Protein AF-R5EVU3-F1 (afdb_monomer)

Solvent-accessible surface area (backbone atoms only — not comparable to full-atom values): 7935 Å² total; per-residue (Å²): 132,80,50,87,48,67,84,29,62,43,74,48,79,45,96,86,75,46,79,47,80,44,54,66,79,78,93,70,99,55,96,76,76,60,69,68,60,55,59,56,47,51,54,52,39,50,5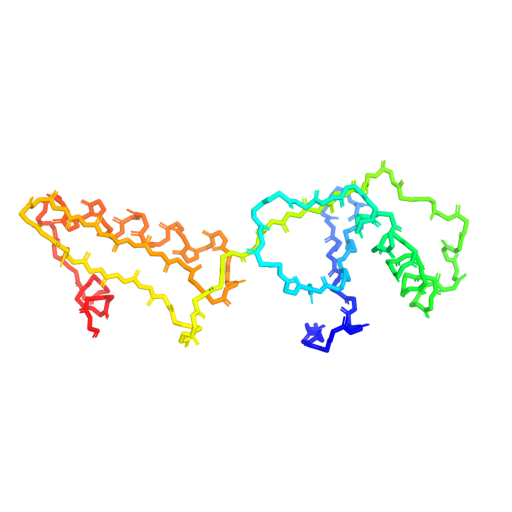2,54,47,36,74,74,37,67,93,47,66,88,61,77,79,93,75,87,85,85,83,88,72,58,68,39,96,81,50,46,67,46,49,46,77,80,50,93,94,35,74,49,67,46,54,14,55,64,70,52,68,64,53,43,50,53,44,52,53,45,51,51,36,52,76,72,69,53,85,50,73,66,50,56,59,57,62,109

Nearest PDB structures (foldseek):
  5me9-assembly3_C  TM=2.677E-01  e=6.539E+00  Saccharomyces cerevisiae
  5mea-assembly1_A  TM=2.513E-01  e=9.006E+00  Saccharomyces cerevisiae

pLDDT: mean 83.9, std 13.33, range [26.86, 95.19]

Radius of gyration: 19.11 Å; Cα contacts (8 Å, |Δi|>4): 118; chains: 1; bounding box: 50×31×47 Å

Mean predicted aligned error: 6.96 Å

Foldseek 3Di:
DQDPPQLDWDWDADPVRDIDIDHGDDDDPDQDDDVVVQVVVVVSRLVSVCVVCVVCNVPDDPDGDDDDQAADPVLDWDWEDPDDLRTDTDNRNSPPDPRVVVSVVLNVCVSVVHDDPVNVVNHD

Sequence (124 aa):
MCSAHHAGATLHYTTTKRLYVRTDITFATHINIAPERLYKSIYKLRRAFNNRFPQLLNVNFEYVYGGFIPLSRSTLPFFANVGKNVYSGAAGDGAGVTRASMCGTFLADWVYGRDSEELRYMQQ

Secondary structure (DSSP, 8-state):
----STTPPEEEE-TTS-EEEE------SSSS--HHHHHHHHHHHHHHHHHH-GGGTT---S--------B-TTSS-EEEEEETTEEEEE--BS-THHHHHHHHHHHHHHHTT---HHHHHHT-

Structure (mmCIF, N/CA/C/O backbone):
data_AF-R5EVU3-F1
#
_entry.id   AF-R5EVU3-F1
#
loop_
_atom_site.group_PDB
_atom_site.id
_atom_site.type_symbol
_atom_site.label_atom_id
_atom_site.label_alt_id
_atom_site.label_comp_id
_atom_site.label_asym_id
_atom_site.label_entity_id
_atom_site.label_seq_id
_atom_site.pdbx_PDB_ins_code
_atom_site.Cartn_x
_atom_site.Cartn_y
_atom_site.Cartn_z
_atom_site.occupancy
_atom_site.B_iso_or_equiv
_atom_site.auth_seq_id
_atom_site.auth_comp_id
_atom_site.auth_asym_id
_atom_site.auth_atom_id
_atom_site.pdbx_PDB_model_num
ATOM 1 N N . MET A 1 1 ? 16.839 1.456 2.855 1.00 29.03 1 MET A N 1
ATOM 2 C CA . MET A 1 1 ? 16.907 2.934 2.823 1.00 29.03 1 MET A CA 1
ATOM 3 C C . MET A 1 1 ? 15.764 3.430 1.938 1.00 29.03 1 MET A C 1
ATOM 5 O O . MET A 1 1 ? 15.863 3.347 0.720 1.00 29.03 1 MET A O 1
ATOM 9 N N . CYS A 1 2 ? 14.622 3.783 2.535 1.00 26.86 2 CYS A N 1
ATOM 10 C CA . CYS A 1 2 ? 13.443 4.250 1.802 1.00 26.86 2 CYS A CA 1
ATOM 11 C C . CYS A 1 2 ? 13.643 5.736 1.492 1.00 26.86 2 CYS A C 1
ATOM 13 O O . CYS A 1 2 ? 13.518 6.579 2.374 1.00 26.86 2 CYS A O 1
ATOM 15 N N . SER A 1 3 ? 14.051 6.064 0.269 1.00 31.33 3 SER A N 1
ATOM 16 C CA . SER A 1 3 ? 14.113 7.458 -0.159 1.00 31.33 3 SER A CA 1
ATOM 17 C C . SER A 1 3 ? 12.681 7.955 -0.361 1.00 31.33 3 SER A C 1
ATOM 19 O O . SER A 1 3 ? 12.072 7.645 -1.377 1.00 31.33 3 SER A O 1
ATOM 21 N N . ALA A 1 4 ? 12.158 8.738 0.586 1.00 39.06 4 ALA A N 1
ATOM 22 C CA . ALA A 1 4 ? 10.857 9.419 0.490 1.00 39.06 4 ALA A CA 1
ATOM 23 C C . ALA A 1 4 ? 10.829 10.553 -0.561 1.00 39.06 4 ALA A C 1
ATOM 25 O O . ALA A 1 4 ? 9.849 11.281 -0.690 1.00 39.06 4 ALA A O 1
ATOM 26 N N . HIS A 1 5 ? 11.915 10.728 -1.317 1.00 46.59 5 HIS A N 1
ATOM 27 C CA . HIS A 1 5 ? 11.974 11.654 -2.435 1.00 46.59 5 HIS A CA 1
ATOM 28 C C . HIS A 1 5 ? 11.071 11.144 -3.567 1.00 46.59 5 HIS A C 1
ATOM 30 O O . HIS A 1 5 ? 11.118 9.963 -3.897 1.00 46.59 5 HIS A O 1
ATOM 36 N N . HIS A 1 6 ? 10.309 12.020 -4.228 1.00 43.28 6 HIS A N 1
ATOM 37 C CA . HIS A 1 6 ? 9.435 11.641 -5.352 1.00 43.28 6 HIS A CA 1
ATOM 38 C C . HIS A 1 6 ? 10.188 10.949 -6.514 1.00 43.28 6 HIS A C 1
ATOM 40 O O . HIS A 1 6 ? 9.591 10.200 -7.283 1.00 43.28 6 HIS A O 1
ATOM 46 N N . ALA A 1 7 ? 11.511 11.147 -6.612 1.00 46.22 7 ALA A N 1
ATOM 47 C CA . ALA A 1 7 ? 12.400 10.447 -7.552 1.00 46.22 7 ALA A CA 1
ATOM 48 C C . ALA A 1 7 ? 13.180 9.257 -6.944 1.00 46.22 7 ALA A C 1
ATOM 50 O O . ALA A 1 7 ? 14.030 8.664 -7.607 1.00 46.22 7 ALA A O 1
ATOM 51 N N . GLY A 1 8 ? 12.941 8.925 -5.675 1.00 56.81 8 GLY A N 1
ATOM 52 C CA . GLY A 1 8 ? 13.522 7.774 -4.997 1.00 56.81 8 GLY A CA 1
ATOM 53 C C . GLY A 1 8 ? 12.830 6.486 -5.435 1.00 56.81 8 GLY A C 1
ATOM 54 O O . GLY A 1 8 ? 11.622 6.338 -5.280 1.00 56.81 8 GLY A O 1
ATOM 55 N N . ALA A 1 9 ? 13.592 5.543 -5.987 1.00 67.94 9 ALA A N 1
ATOM 56 C CA . ALA A 1 9 ? 13.090 4.202 -6.259 1.00 67.94 9 ALA A CA 1
ATOM 57 C C . ALA A 1 9 ? 13.148 3.361 -4.976 1.00 67.94 9 ALA A C 1
ATOM 59 O O . ALA A 1 9 ? 14.227 3.193 -4.400 1.00 67.94 9 ALA A O 1
ATOM 60 N N . THR A 1 10 ? 12.018 2.808 -4.533 1.00 81.62 10 THR A N 1
ATOM 61 C CA . THR A 1 10 ? 12.022 1.720 -3.549 1.00 81.62 10 THR A CA 1
ATOM 62 C C . THR A 1 10 ? 12.262 0.407 -4.279 1.00 81.62 10 THR A C 1
ATOM 64 O O . THR A 1 10 ? 11.642 0.131 -5.307 1.00 81.62 10 THR A O 1
ATOM 67 N N . LEU A 1 11 ? 13.165 -0.404 -3.738 1.00 87.12 11 LEU A N 1
ATOM 68 C CA . LEU A 1 11 ? 13.521 -1.706 -4.278 1.00 87.12 11 LEU A CA 1
ATOM 69 C C . LEU A 1 11 ? 13.254 -2.772 -3.229 1.00 87.12 11 LEU A C 1
ATOM 71 O O . LEU A 1 11 ? 13.615 -2.597 -2.065 1.00 87.12 11 LEU A O 1
ATOM 75 N N . HIS A 1 12 ? 12.662 -3.877 -3.658 1.00 89.75 12 HIS A N 1
ATOM 76 C CA . HIS A 1 12 ? 12.474 -5.048 -2.818 1.00 89.75 12 HIS A CA 1
ATOM 77 C C . HIS A 1 12 ? 12.900 -6.287 -3.598 1.00 89.75 12 HIS A C 1
ATOM 79 O O . HIS A 1 12 ? 12.366 -6.578 -4.666 1.00 89.75 12 HIS A O 1
ATOM 85 N N . TYR A 1 13 ? 13.890 -6.999 -3.069 1.00 91.75 13 TYR A N 1
ATOM 86 C CA . TYR A 1 13 ? 14.311 -8.289 -3.588 1.00 91.75 13 TYR A CA 1
ATOM 87 C C . TYR A 1 13 ? 13.665 -9.406 -2.775 1.00 91.75 13 TYR A C 1
ATOM 89 O O . TYR A 1 13 ? 13.694 -9.384 -1.548 1.00 91.75 13 TYR A O 1
ATOM 97 N N . THR A 1 14 ? 13.069 -10.365 -3.469 1.00 93.31 14 THR A N 1
ATOM 98 C CA . THR A 1 14 ? 12.309 -11.462 -2.859 1.00 93.31 14 THR A CA 1
ATOM 99 C C . THR A 1 14 ? 13.125 -12.744 -2.776 1.00 93.31 14 THR A C 1
ATOM 101 O O . THR A 1 14 ? 14.083 -12.945 -3.522 1.00 93.31 14 THR A O 1
ATOM 104 N N . THR A 1 15 ? 12.704 -13.663 -1.906 1.00 95.19 15 THR A N 1
ATOM 105 C CA . THR A 1 15 ? 13.306 -15.001 -1.769 1.00 95.19 15 THR A CA 1
ATOM 106 C C . THR A 1 15 ? 13.208 -15.824 -3.056 1.00 95.19 15 THR A C 1
ATOM 108 O O . THR A 1 15 ? 14.108 -16.602 -3.360 1.00 95.19 15 THR A O 1
ATOM 111 N N . THR A 1 16 ? 12.182 -15.583 -3.879 1.00 94.88 16 THR A N 1
ATOM 112 C CA . THR A 1 16 ? 12.017 -16.172 -5.220 1.00 94.88 16 THR A CA 1
ATOM 113 C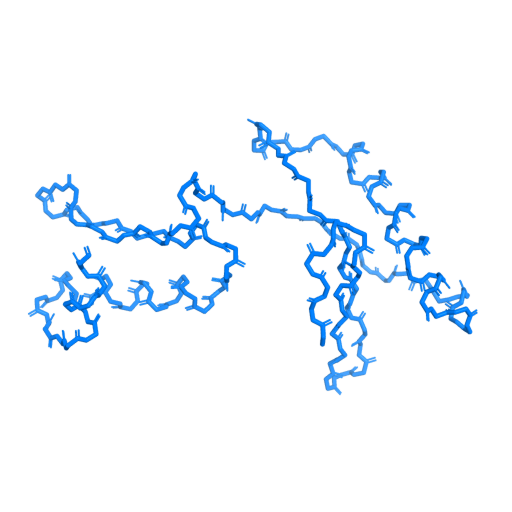 C . THR A 1 16 ? 12.903 -15.518 -6.286 1.00 94.88 16 THR A C 1
ATOM 115 O O . THR A 1 16 ? 12.648 -15.669 -7.477 1.00 94.88 16 THR A O 1
ATOM 118 N N . LYS A 1 17 ? 13.917 -14.747 -5.878 1.00 92.62 17 LYS A N 1
ATOM 119 C CA . LYS A 1 17 ? 14.883 -14.068 -6.751 1.00 92.62 17 LYS A CA 1
ATOM 120 C C . LYS A 1 17 ? 14.267 -13.066 -7.736 1.00 92.62 17 LYS A C 1
ATOM 122 O O . LYS A 1 17 ? 14.828 -12.810 -8.798 1.00 92.62 17 LYS A O 1
ATOM 127 N N . ARG A 1 18 ? 13.121 -12.471 -7.387 1.00 92.75 18 ARG A N 1
ATOM 128 C CA . ARG A 1 18 ? 12.483 -11.401 -8.173 1.00 92.75 18 ARG A CA 1
ATOM 129 C C . ARG A 1 18 ? 12.767 -10.041 -7.562 1.00 92.75 18 ARG A C 1
ATOM 131 O O . ARG A 1 18 ? 12.761 -9.899 -6.336 1.00 92.75 18 ARG A O 1
ATOM 138 N N . LEU A 1 19 ? 12.959 -9.048 -8.424 1.00 91.19 19 LEU A N 1
ATOM 139 C CA . LEU A 1 19 ? 13.158 -7.658 -8.042 1.00 91.19 19 LEU A CA 1
ATOM 140 C C . LEU A 1 19 ? 11.886 -6.850 -8.313 1.00 91.19 19 LEU A C 1
ATOM 142 O O . LEU A 1 19 ? 11.437 -6.756 -9.451 1.00 91.19 19 LEU A O 1
ATOM 146 N N . TYR A 1 20 ? 11.345 -6.233 -7.268 1.00 91.69 20 TYR A N 1
ATOM 147 C CA . TYR A 1 20 ? 10.275 -5.250 -7.368 1.00 91.69 20 TYR A CA 1
ATOM 148 C C . TYR A 1 20 ? 10.866 -3.853 -7.306 1.00 91.69 20 TYR A C 1
ATOM 150 O O . TYR A 1 20 ? 11.671 -3.537 -6.425 1.00 91.69 20 TYR A O 1
ATOM 158 N N . VAL A 1 21 ? 10.431 -3.014 -8.237 1.00 89.94 21 VAL A N 1
ATOM 159 C CA . VAL A 1 21 ? 10.867 -1.629 -8.357 1.00 89.94 21 VAL A CA 1
ATOM 160 C C . VAL A 1 21 ? 9.628 -0.757 -8.318 1.00 89.94 21 VAL A C 1
ATOM 162 O O . VAL A 1 21 ? 8.718 -0.924 -9.127 1.00 89.94 21 VAL A O 1
ATOM 165 N N . ARG A 1 22 ? 9.596 0.183 -7.379 1.00 88.00 22 ARG A N 1
ATOM 166 C CA . ARG A 1 22 ? 8.542 1.187 -7.282 1.00 88.00 22 ARG A CA 1
ATOM 167 C C . ARG A 1 22 ? 9.165 2.564 -7.361 1.00 88.00 22 ARG A C 1
ATOM 169 O O . ARG A 1 22 ? 10.083 2.876 -6.608 1.00 88.00 22 ARG A O 1
ATOM 176 N N . THR A 1 23 ? 8.625 3.398 -8.232 1.00 79.50 23 THR A N 1
ATOM 177 C CA . THR A 1 23 ? 9.045 4.788 -8.405 1.00 79.50 23 THR A CA 1
ATOM 178 C C . THR A 1 23 ? 7.821 5.649 -8.622 1.00 79.50 23 THR A C 1
ATOM 180 O O . THR A 1 23 ? 6.931 5.241 -9.367 1.00 79.50 23 THR A O 1
ATOM 183 N N . ASP A 1 24 ? 7.856 6.853 -8.061 1.00 76.69 24 ASP A N 1
ATOM 184 C CA . ASP A 1 24 ? 6.818 7.874 -8.188 1.00 76.69 24 ASP A CA 1
ATOM 185 C C . ASP A 1 24 ? 5.562 7.592 -7.338 1.00 76.69 24 ASP A C 1
ATOM 187 O O . ASP A 1 24 ? 5.077 6.468 -7.185 1.00 76.69 24 ASP A O 1
ATOM 191 N N . ILE A 1 25 ? 5.056 8.664 -6.741 1.00 79.50 25 ILE A N 1
ATOM 192 C CA . ILE A 1 25 ? 3.745 8.759 -6.111 1.00 79.50 25 ILE A CA 1
ATOM 193 C C . ILE A 1 25 ? 3.206 10.083 -6.615 1.00 79.50 25 ILE A C 1
ATOM 195 O O . ILE A 1 25 ? 3.803 11.129 -6.368 1.00 79.50 25 ILE A O 1
ATOM 199 N N . THR A 1 26 ? 2.092 10.047 -7.334 1.00 80.06 26 THR A N 1
ATOM 200 C CA . THR A 1 26 ? 1.463 11.267 -7.826 1.00 80.06 26 THR A CA 1
ATOM 201 C C . THR A 1 26 ? 0.070 11.394 -7.234 1.00 80.06 26 THR A C 1
ATOM 203 O O . THR A 1 26 ? -0.676 10.419 -7.164 1.00 80.06 26 THR A O 1
ATOM 206 N N . PHE A 1 27 ? -0.301 12.615 -6.858 1.00 82.44 27 PHE A N 1
ATOM 207 C CA . PHE A 1 27 ? -1.658 12.920 -6.433 1.00 82.44 27 PHE A CA 1
ATOM 208 C C . PHE A 1 27 ? -2.657 12.701 -7.584 1.00 82.44 27 PHE A C 1
ATOM 210 O O . PHE A 1 27 ? -2.375 12.989 -8.757 1.00 82.44 27 PHE A O 1
ATOM 217 N N . ALA A 1 28 ? -3.825 12.159 -7.258 1.00 80.38 28 ALA A N 1
ATOM 218 C CA . ALA A 1 28 ? -4.928 11.962 -8.186 1.00 80.38 28 ALA A CA 1
ATOM 219 C C . ALA A 1 28 ? -6.200 12.551 -7.572 1.00 80.38 28 ALA A C 1
ATOM 221 O O . ALA A 1 28 ? -6.540 12.237 -6.437 1.00 80.38 28 ALA A O 1
ATOM 222 N N . THR A 1 29 ? -6.894 13.401 -8.329 1.00 81.19 29 THR A N 1
ATOM 223 C CA . THR A 1 29 ? -8.169 14.023 -7.928 1.00 81.19 29 THR A CA 1
ATOM 224 C C . THR A 1 29 ? -9.377 13.130 -8.205 1.00 81.19 29 THR A C 1
ATOM 226 O O . THR A 1 29 ? -10.466 13.395 -7.706 1.00 81.19 29 THR A O 1
ATOM 229 N N . HIS A 1 30 ? -9.194 12.072 -8.999 1.00 81.19 30 HIS A N 1
ATOM 230 C CA . HIS A 1 30 ? -10.238 11.134 -9.394 1.00 81.19 30 HIS A CA 1
ATOM 231 C C . HIS A 1 30 ? -9.771 9.690 -9.189 1.00 81.19 30 HIS A C 1
ATOM 233 O O . HIS A 1 30 ? -8.592 9.378 -9.365 1.00 81.19 30 HIS A O 1
ATOM 239 N N . ILE A 1 31 ? -10.724 8.814 -8.858 1.00 78.31 31 ILE A N 1
ATOM 240 C CA . ILE A 1 31 ? -10.512 7.369 -8.658 1.00 78.31 31 ILE A CA 1
ATOM 241 C C . ILE A 1 31 ? -10.281 6.649 -9.998 1.00 78.31 31 ILE A C 1
ATOM 243 O O . ILE A 1 31 ? -9.714 5.566 -10.039 1.00 78.31 31 ILE A O 1
ATOM 247 N N . ASN A 1 32 ? -10.662 7.262 -11.119 1.00 81.38 32 ASN A N 1
ATOM 248 C CA . ASN A 1 32 ? -10.353 6.738 -12.443 1.00 81.38 32 ASN A CA 1
ATOM 249 C C . ASN A 1 32 ? -9.091 7.423 -12.965 1.00 81.38 32 ASN A C 1
ATOM 251 O O . ASN A 1 32 ? -9.093 8.618 -13.266 1.00 81.38 32 ASN A O 1
ATOM 255 N N . ILE A 1 33 ? -7.998 6.667 -13.050 1.00 78.88 33 ILE A N 1
ATOM 256 C CA . ILE A 1 33 ? -6.760 7.133 -13.672 1.00 78.88 33 ILE A CA 1
ATOM 257 C C . ILE A 1 33 ? -6.796 6.778 -15.156 1.00 78.88 33 ILE A C 1
ATOM 259 O O . ILE A 1 33 ? -6.947 5.615 -15.521 1.00 78.88 33 ILE A O 1
ATOM 263 N N . ALA A 1 34 ? -6.608 7.790 -15.999 1.00 83.44 34 ALA A N 1
ATOM 264 C CA . ALA A 1 34 ? -6.494 7.607 -17.436 1.00 83.44 34 ALA A CA 1
ATOM 265 C C . ALA A 1 34 ? -5.229 6.777 -17.783 1.00 83.44 34 ALA A C 1
ATOM 267 O O . ALA A 1 34 ? -4.168 7.032 -17.186 1.00 83.44 34 ALA A O 1
ATOM 268 N N . PRO A 1 35 ? -5.299 5.800 -18.711 1.00 82.69 35 PRO A N 1
ATOM 269 C CA . PRO A 1 35 ? -4.175 4.920 -19.062 1.00 82.69 35 PRO A CA 1
ATO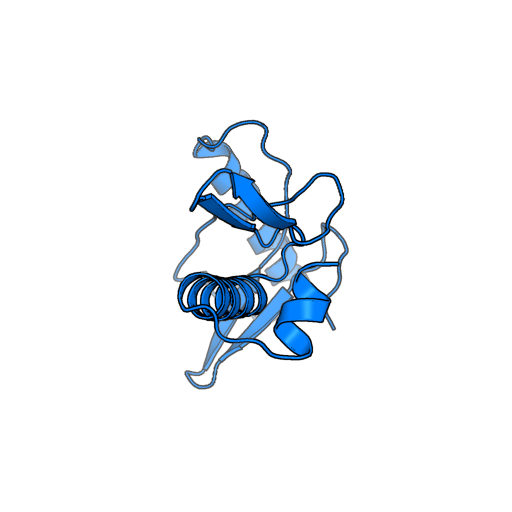M 270 C C . PRO A 1 35 ? -2.882 5.665 -19.434 1.00 82.69 35 PRO A C 1
ATOM 272 O O . PRO A 1 35 ? -1.775 5.203 -19.156 1.00 82.69 35 PRO A O 1
ATOM 275 N N . GLU A 1 36 ? -2.998 6.871 -19.983 1.00 85.44 36 GLU A N 1
ATOM 276 C CA . GLU A 1 36 ? -1.890 7.751 -20.364 1.00 85.44 36 GLU A CA 1
ATOM 277 C C . GLU A 1 36 ? -0.986 8.101 -19.178 1.00 85.44 36 GLU A C 1
ATOM 279 O O . GLU A 1 36 ? 0.229 8.263 -19.342 1.00 85.44 36 GLU A O 1
ATOM 284 N N . ARG A 1 37 ? -1.545 8.200 -17.963 1.00 83.19 37 ARG A N 1
ATOM 285 C CA . ARG A 1 37 ? -0.737 8.435 -16.756 1.00 83.19 37 ARG A CA 1
ATOM 286 C C . ARG A 1 37 ? 0.140 7.228 -16.438 1.00 83.19 37 ARG A C 1
ATOM 288 O O . ARG A 1 37 ? 1.293 7.426 -16.060 1.00 83.19 37 ARG A O 1
ATOM 295 N N . LEU A 1 38 ? -0.360 6.006 -16.637 1.00 83.44 38 LEU A N 1
ATOM 296 C CA . LEU A 1 38 ? 0.429 4.790 -16.438 1.00 83.44 38 LEU A CA 1
ATOM 297 C C . LEU A 1 38 ? 1.603 4.737 -17.425 1.00 83.44 38 LEU A C 1
ATOM 299 O O . LEU A 1 38 ? 2.740 4.534 -17.000 1.00 83.44 38 LEU A O 1
ATOM 303 N N . TYR A 1 39 ? 1.362 5.019 -18.710 1.00 86.12 39 TYR A N 1
ATOM 304 C CA . TYR A 1 39 ? 2.418 5.038 -19.732 1.00 86.12 39 TYR A CA 1
ATOM 305 C C . TYR A 1 39 ? 3.541 6.037 -19.414 1.00 86.12 39 TYR A C 1
ATOM 307 O O . TYR A 1 39 ? 4.724 5.707 -19.530 1.00 86.12 39 TYR A O 1
ATOM 315 N N . LYS A 1 40 ? 3.197 7.237 -18.927 1.00 87.12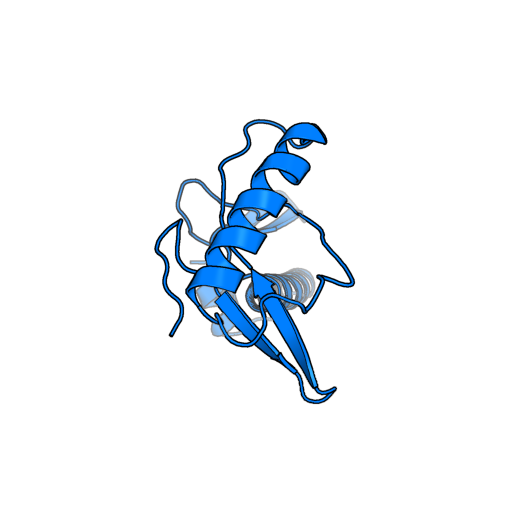 40 LYS A N 1
ATOM 316 C CA . LYS A 1 40 ? 4.196 8.228 -18.485 1.00 87.12 40 LYS A CA 1
ATOM 317 C C . LYS A 1 40 ? 5.007 7.737 -17.280 1.00 87.12 40 LYS A C 1
ATOM 319 O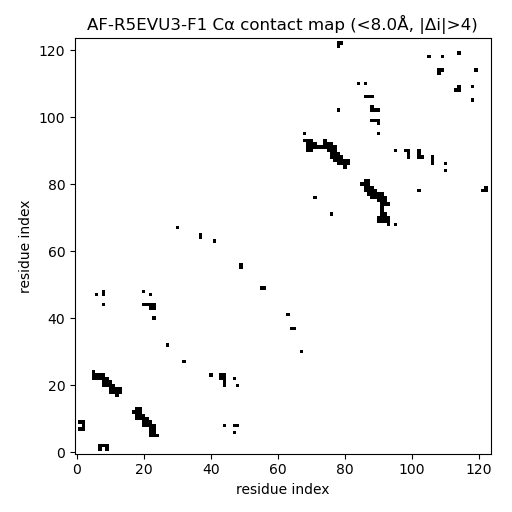 O . LYS A 1 40 ? 6.217 7.966 -17.223 1.00 87.12 40 LYS A O 1
ATOM 324 N N . SER A 1 41 ? 4.370 7.050 -16.333 1.00 86.75 41 SER A N 1
ATOM 325 C CA . SER A 1 41 ? 5.050 6.488 -15.160 1.00 86.75 41 SER A CA 1
ATOM 326 C C . SER A 1 41 ? 6.006 5.348 -15.519 1.00 86.75 41 SER A C 1
ATOM 328 O O . SER A 1 41 ? 7.079 5.263 -14.926 1.00 86.75 41 SER A O 1
ATOM 330 N N . ILE A 1 42 ? 5.689 4.529 -16.531 1.00 89.44 42 ILE A N 1
ATOM 331 C CA . ILE A 1 42 ? 6.581 3.461 -17.022 1.00 89.44 42 ILE A CA 1
ATOM 332 C C . ILE A 1 42 ? 7.923 4.035 -17.493 1.00 89.44 42 ILE A C 1
ATOM 334 O O . ILE A 1 42 ? 8.978 3.499 -17.152 1.00 89.44 42 ILE A O 1
ATOM 338 N N . TYR A 1 43 ? 7.903 5.150 -18.230 1.00 89.56 43 TYR A N 1
ATOM 339 C CA . TYR A 1 43 ? 9.132 5.807 -18.684 1.00 89.56 43 TYR A CA 1
ATOM 340 C C . TYR A 1 43 ? 10.003 6.272 -17.506 1.00 89.56 43 TYR A C 1
ATOM 342 O O . TYR A 1 43 ? 11.213 6.030 -17.480 1.00 89.56 43 TYR A O 1
ATOM 350 N N . LYS A 1 44 ? 9.386 6.892 -16.492 1.00 88.50 44 LYS A N 1
ATOM 351 C CA . LYS A 1 44 ? 10.086 7.323 -15.272 1.00 88.50 44 LYS A CA 1
ATOM 352 C C . LYS A 1 44 ? 10.671 6.137 -14.501 1.00 88.50 44 LYS A C 1
ATOM 354 O O . LYS A 1 44 ? 11.832 6.198 -14.100 1.00 88.50 44 LYS A O 1
ATOM 359 N N . LEU A 1 45 ? 9.897 5.059 -14.355 1.00 90.00 45 LEU A N 1
ATOM 360 C CA . LEU A 1 45 ? 10.325 3.810 -13.724 1.00 90.00 45 LEU A CA 1
ATOM 361 C C . LEU A 1 45 ? 11.539 3.215 -14.439 1.00 90.00 45 LEU A C 1
ATOM 363 O O . LEU A 1 45 ? 12.540 2.902 -13.795 1.00 90.00 45 LEU A O 1
ATOM 367 N N . ARG A 1 46 ? 11.493 3.132 -15.775 1.00 90.62 46 ARG A N 1
ATOM 368 C CA . ARG A 1 46 ? 12.608 2.633 -16.588 1.00 90.62 46 ARG A CA 1
ATOM 369 C C . ARG A 1 46 ? 13.858 3.493 -16.424 1.00 90.62 46 ARG A C 1
ATOM 371 O O . ARG A 1 46 ? 14.935 2.952 -16.191 1.00 90.62 46 ARG A O 1
ATOM 378 N N . ARG A 1 47 ? 13.727 4.820 -16.495 1.00 89.94 47 ARG A N 1
ATOM 379 C CA . ARG A 1 47 ? 14.858 5.745 -16.320 1.00 89.94 47 ARG A CA 1
ATOM 380 C C . ARG A 1 47 ? 15.495 5.604 -14.936 1.00 89.94 47 ARG A C 1
ATOM 382 O O . ARG A 1 47 ? 16.713 5.506 -14.834 1.00 89.94 47 ARG A O 1
ATOM 389 N N . ALA A 1 48 ? 14.687 5.567 -13.879 1.00 88.25 48 ALA A N 1
ATOM 390 C CA . ALA A 1 48 ? 15.180 5.410 -12.513 1.00 88.25 48 ALA A CA 1
ATOM 391 C C . ALA A 1 48 ? 15.861 4.049 -12.291 1.00 88.25 48 ALA A C 1
ATOM 393 O O . ALA A 1 48 ? 16.906 3.990 -11.642 1.00 88.25 48 ALA A O 1
ATOM 394 N N . PHE A 1 49 ? 15.309 2.975 -12.864 1.00 90.25 49 PHE A N 1
ATOM 395 C CA . PHE A 1 49 ? 15.912 1.645 -12.820 1.00 90.25 49 PHE A CA 1
ATOM 396 C C . PHE A 1 49 ? 17.269 1.611 -13.525 1.00 90.25 49 PHE A C 1
ATOM 398 O O . PHE A 1 49 ? 18.255 1.195 -12.924 1.00 90.25 49 PHE A O 1
ATOM 405 N N . ASN A 1 50 ? 17.339 2.130 -14.750 1.00 91.38 50 ASN A N 1
ATOM 406 C CA . ASN A 1 50 ? 18.561 2.174 -15.552 1.00 91.38 50 ASN A CA 1
ATOM 407 C C . ASN A 1 50 ? 19.661 3.014 -14.886 1.00 91.38 50 ASN A C 1
ATOM 409 O O . ASN A 1 50 ? 20.817 2.604 -14.856 1.00 91.38 50 ASN A O 1
ATOM 413 N N . ASN A 1 51 ? 19.297 4.157 -14.295 1.00 89.44 51 ASN A N 1
ATOM 414 C CA . ASN A 1 51 ? 20.235 4.992 -13.543 1.00 89.44 51 ASN A CA 1
ATOM 415 C C . ASN A 1 51 ? 20.796 4.271 -12.309 1.00 89.44 51 ASN A C 1
ATOM 417 O O . ASN A 1 51 ? 21.932 4.521 -11.914 1.00 89.44 51 ASN A O 1
ATOM 421 N N . ARG A 1 52 ? 19.994 3.409 -11.668 1.00 88.81 52 ARG A N 1
ATOM 422 C CA . ARG A 1 52 ? 20.405 2.668 -10.471 1.00 88.81 52 ARG A CA 1
ATOM 423 C C . ARG A 1 52 ? 21.195 1.403 -10.804 1.00 88.81 52 ARG A C 1
ATOM 425 O O . ARG A 1 52 ? 22.110 1.067 -10.058 1.00 88.81 52 ARG A O 1
ATOM 432 N N . PHE A 1 53 ? 20.838 0.717 -11.889 1.00 90.75 53 PHE A N 1
ATOM 433 C CA . PHE A 1 53 ? 21.445 -0.540 -12.324 1.00 90.75 53 PHE A CA 1
ATOM 434 C C . PHE A 1 53 ? 21.861 -0.488 -13.802 1.00 90.75 53 PHE A C 1
ATOM 436 O O . PHE A 1 53 ? 21.243 -1.155 -14.637 1.00 90.75 53 PHE A O 1
ATOM 443 N N . PRO A 1 54 ? 22.924 0.261 -14.149 1.00 93.06 54 PRO A N 1
ATOM 444 C CA . PRO A 1 54 ? 23.421 0.334 -15.525 1.00 93.06 54 PRO A CA 1
ATOM 445 C C . PRO A 1 54 ? 23.811 -1.033 -16.110 1.00 93.06 54 PRO A C 1
ATOM 447 O O . PRO A 1 54 ? 23.745 -1.245 -17.314 1.00 93.06 54 PRO A O 1
ATOM 450 N N . GLN A 1 55 ? 24.176 -1.997 -15.265 1.00 95.00 55 GLN A N 1
ATOM 451 C CA . GLN A 1 55 ? 24.494 -3.361 -15.686 1.00 95.00 55 GLN A CA 1
ATOM 452 C C . GLN A 1 55 ? 23.260 -4.195 -16.080 1.00 95.00 55 GLN A C 1
ATOM 454 O O . GLN A 1 55 ? 23.410 -5.266 -16.658 1.00 95.00 55 GLN A O 1
ATOM 459 N N . LEU A 1 56 ? 22.041 -3.726 -15.780 1.00 92.75 56 LEU A N 1
ATOM 460 C CA . LEU A 1 56 ? 20.779 -4.428 -16.053 1.00 92.75 56 LEU A CA 1
ATOM 461 C C . LEU A 1 56 ? 19.929 -3.743 -17.138 1.00 92.75 56 LEU A C 1
ATOM 463 O O . LEU A 1 56 ? 18.728 -3.988 -17.215 1.00 92.75 56 LEU A O 1
ATOM 467 N N . LEU A 1 57 ? 20.524 -2.904 -17.994 1.00 93.06 57 LEU A N 1
ATOM 468 C CA . LEU A 1 57 ? 19.800 -2.171 -19.049 1.00 93.06 57 LEU A CA 1
ATOM 469 C C . LEU A 1 57 ? 18.977 -3.076 -19.978 1.00 93.06 57 LEU A C 1
ATOM 471 O O . LEU A 1 57 ? 17.890 -2.692 -20.403 1.00 93.06 57 LEU A O 1
ATOM 475 N N . ASN A 1 58 ? 19.476 -4.283 -20.250 1.00 93.56 58 ASN A N 1
ATOM 476 C CA . ASN A 1 58 ? 18.837 -5.252 -21.143 1.00 93.56 58 ASN A CA 1
ATOM 477 C C . ASN A 1 58 ? 17.717 -6.063 -20.463 1.00 93.56 58 ASN A C 1
ATOM 479 O O . ASN A 1 58 ? 17.077 -6.892 -21.106 1.00 93.56 58 ASN A O 1
ATOM 483 N N . VAL A 1 59 ? 17.481 -5.858 -19.162 1.00 92.94 59 VAL A N 1
ATOM 484 C CA . VAL A 1 59 ? 16.456 -6.583 -18.404 1.00 92.94 59 VAL A CA 1
ATOM 485 C C . VAL A 1 59 ? 15.124 -5.844 -18.495 1.00 92.94 59 VAL A C 1
ATOM 487 O O . VAL A 1 59 ? 14.952 -4.733 -17.984 1.00 92.94 59 VAL A O 1
ATOM 490 N N . ASN A 1 60 ? 14.144 -6.483 -19.130 1.00 91.69 60 ASN A N 1
ATOM 491 C CA . ASN A 1 60 ? 12.788 -5.952 -19.243 1.00 91.69 60 ASN A CA 1
ATOM 492 C C . ASN A 1 60 ? 11.987 -6.123 -17.943 1.00 91.69 60 ASN A C 1
ATOM 494 O O . ASN A 1 60 ? 12.308 -6.950 -17.094 1.00 91.69 60 ASN A O 1
ATOM 498 N N . PHE A 1 61 ? 10.933 -5.315 -17.784 1.00 92.19 61 PHE A N 1
ATOM 499 C CA . PHE A 1 61 ? 9.967 -5.517 -16.703 1.00 92.19 61 PHE A CA 1
ATOM 500 C C . PHE A 1 61 ? 8.953 -6.554 -17.174 1.00 92.19 61 PHE A C 1
ATOM 502 O O . PHE A 1 61 ? 8.306 -6.339 -18.194 1.00 92.19 61 PHE A O 1
ATOM 509 N N . GLU A 1 62 ? 8.827 -7.657 -16.441 1.00 94.12 62 GLU A N 1
ATOM 510 C CA . GLU A 1 62 ? 7.856 -8.715 -16.750 1.00 94.12 62 GLU A CA 1
ATOM 511 C C . GLU A 1 62 ? 6.417 -8.240 -16.501 1.00 94.12 62 GLU A C 1
ATOM 513 O O . GLU A 1 62 ? 5.519 -8.519 -17.288 1.00 94.12 62 GLU A O 1
ATOM 518 N N . TYR A 1 63 ? 6.216 -7.446 -15.444 1.00 92.00 63 TYR A N 1
ATOM 519 C CA . TYR A 1 63 ? 4.925 -6.867 -15.085 1.00 92.00 63 TYR A CA 1
ATOM 520 C C . TYR A 1 63 ? 5.083 -5.398 -14.714 1.00 92.00 63 TYR A C 1
ATOM 522 O O . TYR A 1 63 ? 6.050 -5.014 -14.050 1.00 92.00 63 TYR A O 1
ATOM 530 N N . VAL A 1 64 ? 4.098 -4.584 -15.093 1.00 89.69 64 VAL A N 1
ATOM 531 C CA . VAL A 1 64 ? 3.980 -3.202 -14.626 1.00 89.69 64 VAL A CA 1
ATOM 532 C C . VAL A 1 64 ? 2.531 -2.903 -14.282 1.00 89.69 64 VAL A C 1
ATOM 534 O O . VAL A 1 64 ? 1.631 -3.153 -15.078 1.00 89.69 64 VAL A O 1
ATOM 537 N N . TYR A 1 65 ? 2.315 -2.355 -13.093 1.00 88.06 65 TYR A N 1
ATOM 538 C CA . TYR A 1 65 ? 0.998 -1.985 -12.602 1.00 88.06 65 TYR A CA 1
ATOM 539 C C . TYR A 1 65 ? 1.080 -0.721 -11.747 1.00 88.06 65 TYR A C 1
ATOM 541 O O . TYR A 1 65 ? 2.134 -0.363 -11.217 1.00 88.06 65 TYR A O 1
ATOM 549 N N . GLY A 1 66 ? -0.054 -0.040 -11.635 1.00 85.38 66 GLY A N 1
ATOM 550 C CA . GLY A 1 66 ? -0.261 1.080 -10.728 1.00 85.38 66 GLY A CA 1
ATOM 551 C C . GLY A 1 66 ? -1.403 0.779 -9.766 1.00 85.38 66 GLY A C 1
ATOM 552 O O . GLY A 1 66 ? -2.108 -0.218 -9.911 1.00 85.38 66 GLY A O 1
ATOM 553 N N . GLY A 1 67 ? -1.592 1.652 -8.785 1.00 84.00 67 GLY A N 1
ATOM 554 C CA . GLY A 1 67 ? -2.681 1.526 -7.830 1.00 84.00 67 GLY A CA 1
ATOM 555 C C . GLY A 1 67 ? -2.875 2.798 -7.023 1.00 84.00 67 GLY A C 1
ATOM 556 O O . GLY A 1 67 ? -2.096 3.749 -7.132 1.00 84.00 67 GLY A O 1
ATOM 557 N N . PHE A 1 68 ? -3.923 2.792 -6.209 1.00 85.19 68 PHE A N 1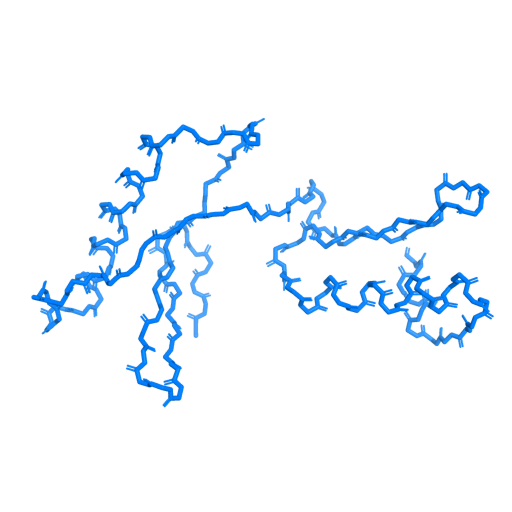
ATOM 558 C CA . PHE A 1 68 ? -4.239 3.889 -5.308 1.00 85.19 68 PHE A CA 1
ATOM 559 C C . PHE A 1 68 ? -3.650 3.645 -3.933 1.00 85.19 68 PHE A C 1
ATOM 561 O O . PHE A 1 68 ? -3.597 2.518 -3.443 1.00 85.19 68 PHE A O 1
ATOM 568 N N . ILE A 1 69 ? -3.236 4.738 -3.306 1.00 83.31 69 ILE A N 1
ATOM 569 C CA . ILE A 1 69 ? -2.836 4.750 -1.909 1.00 83.31 69 ILE A CA 1
ATOM 570 C C . ILE A 1 69 ? -3.802 5.697 -1.213 1.00 83.31 69 ILE A C 1
ATOM 572 O O . ILE A 1 69 ? -3.828 6.878 -1.573 1.00 83.31 69 ILE A O 1
ATOM 576 N N . PRO A 1 70 ? -4.620 5.203 -0.271 1.00 79.62 70 PRO A N 1
ATOM 577 C CA . PRO A 1 70 ? -5.470 6.077 0.511 1.00 79.62 70 PRO A CA 1
ATOM 578 C C . PRO A 1 70 ? -4.576 7.000 1.340 1.00 79.62 70 PRO A C 1
ATOM 580 O O . PRO A 1 70 ? -3.719 6.547 2.099 1.00 79.62 70 PRO A O 1
ATOM 583 N N . LEU A 1 71 ? -4.767 8.303 1.155 1.00 81.31 71 LEU A N 1
ATOM 584 C CA . LEU A 1 71 ? -4.087 9.340 1.915 1.00 81.31 71 LEU A CA 1
ATOM 585 C C . LEU A 1 71 ? -5.137 10.253 2.541 1.00 81.31 71 LEU A C 1
ATOM 587 O O . LEU A 1 71 ? -5.991 10.801 1.842 1.00 81.31 71 LEU A O 1
ATOM 591 N N . SER A 1 72 ? -5.083 10.397 3.861 1.00 80.00 72 SER A N 1
ATOM 592 C CA . SER A 1 72 ? -5.887 11.357 4.606 1.00 80.00 72 SER A CA 1
ATOM 593 C C . SER A 1 72 ? -5.184 12.713 4.614 1.00 80.00 72 SER A C 1
ATOM 595 O O . SER A 1 72 ? -3.957 12.804 4.560 1.00 80.00 72 SER A O 1
ATOM 597 N N . ARG A 1 73 ? -5.959 13.798 4.711 1.00 79.00 73 ARG A N 1
ATOM 598 C CA . ARG A 1 73 ? -5.407 15.162 4.771 1.00 79.00 73 ARG A CA 1
ATOM 599 C C . ARG A 1 73 ? -4.498 15.377 5.986 1.00 79.00 73 ARG A C 1
ATOM 601 O O . ARG A 1 73 ? -3.548 16.142 5.899 1.00 79.00 73 ARG A O 1
ATOM 608 N N . SER A 1 74 ? -4.801 14.720 7.104 1.00 78.00 74 SER A N 1
ATOM 609 C CA . SER A 1 74 ? -3.997 14.764 8.328 1.00 78.00 74 SER A CA 1
ATOM 610 C C . SER A 1 74 ? -2.809 13.804 8.299 1.00 78.00 74 SER A C 1
ATOM 612 O O . SER A 1 74 ? -1.986 13.859 9.205 1.00 78.00 74 SER A O 1
ATOM 614 N N . THR A 1 75 ? -2.710 12.915 7.302 1.00 73.75 75 THR A N 1
ATOM 615 C CA . THR A 1 75 ? -1.743 11.800 7.254 1.00 73.75 75 THR A CA 1
ATOM 616 C C . THR A 1 75 ? -1.768 10.908 8.499 1.00 73.75 75 THR A C 1
ATOM 618 O O . THR A 1 75 ? -0.797 10.223 8.800 1.00 73.75 75 THR A O 1
ATOM 621 N N . LEU A 1 76 ? -2.886 10.919 9.228 1.00 77.81 76 LEU A N 1
ATOM 622 C CA . LEU A 1 76 ? -3.122 10.085 10.398 1.00 77.81 76 LEU A CA 1
ATOM 623 C C . LEU A 1 76 ? -4.147 8.997 10.066 1.00 77.81 76 LEU A C 1
ATOM 625 O O . LEU A 1 76 ? -5.020 9.217 9.209 1.00 77.81 76 LEU A O 1
ATOM 629 N N . PRO A 1 77 ? -4.052 7.829 10.726 1.00 75.12 77 PRO A N 1
ATOM 630 C CA . PRO A 1 77 ? -5.125 6.854 10.701 1.00 75.12 77 PRO A CA 1
ATOM 631 C C . PRO A 1 77 ? -6.392 7.461 11.316 1.00 75.12 77 PRO A C 1
ATOM 633 O O . PRO A 1 77 ? -6.332 8.303 12.208 1.00 75.12 77 PRO A O 1
ATOM 636 N N . PHE A 1 78 ? -7.542 7.041 10.806 1.00 85.50 78 PHE A N 1
ATOM 637 C CA . PHE A 1 78 ? -8.846 7.370 11.368 1.00 85.50 78 PHE A CA 1
ATOM 638 C C . PHE A 1 78 ? -9.405 6.114 12.022 1.00 85.50 78 PHE A C 1
ATOM 640 O O . PHE A 1 78 ? -9.403 5.061 11.386 1.00 85.50 78 PHE A O 1
ATOM 647 N N . PHE A 1 79 ? -9.868 6.212 13.262 1.00 90.25 79 PHE A N 1
ATOM 648 C CA . PHE A 1 79 ? -10.460 5.096 13.989 1.00 90.25 79 PHE A CA 1
ATOM 649 C C . PHE A 1 79 ? -11.506 5.647 14.957 1.00 90.25 79 PHE A C 1
ATOM 651 O O . PHE A 1 79 ? -11.169 6.353 15.900 1.00 90.25 79 PHE A O 1
ATOM 658 N N . ALA A 1 80 ? -12.787 5.409 14.681 1.00 90.56 80 ALA A N 1
ATOM 659 C CA . ALA A 1 80 ? -13.864 6.028 15.445 1.00 90.56 80 ALA A CA 1
ATOM 660 C C . ALA A 1 80 ? -15.176 5.247 15.366 1.00 90.56 80 ALA A C 1
ATOM 662 O O . ALA A 1 80 ? -15.486 4.590 14.369 1.00 90.56 80 ALA A O 1
ATOM 663 N N . ASN A 1 81 ? -15.997 5.418 16.398 1.00 91.38 81 ASN A N 1
ATOM 664 C CA . ASN A 1 81 ? -17.422 5.137 16.333 1.00 91.38 81 ASN A CA 1
ATOM 665 C C . ASN A 1 81 ? -18.131 6.379 15.769 1.00 91.38 81 ASN A C 1
ATOM 667 O O . ASN A 1 81 ? -18.052 7.461 16.347 1.00 91.38 81 ASN A O 1
ATOM 671 N N . VAL A 1 82 ? -18.788 6.228 14.620 1.00 93.19 82 VAL A N 1
ATOM 672 C CA . VAL A 1 82 ? -19.409 7.337 13.877 1.00 93.19 82 VAL A CA 1
ATOM 673 C C . VAL A 1 82 ? -20.937 7.348 13.991 1.00 93.19 82 VAL A C 1
ATOM 675 O O . VAL A 1 82 ? -21.590 8.215 13.416 1.00 93.19 82 VAL A O 1
ATOM 678 N N . GLY A 1 83 ? -21.527 6.400 14.722 1.00 92.06 83 GLY A N 1
ATOM 679 C CA . GLY A 1 83 ? -22.972 6.308 14.911 1.00 92.06 83 GLY A CA 1
ATOM 680 C C . GLY A 1 83 ? -23.394 5.034 15.639 1.00 92.06 83 GLY A C 1
ATOM 681 O O . GLY A 1 83 ? -22.590 4.151 15.919 1.00 92.06 83 GLY A O 1
ATOM 682 N N . LYS A 1 84 ? -24.689 4.893 15.940 1.00 91.62 84 LYS A N 1
ATOM 683 C CA . LYS A 1 84 ? -25.200 3.701 16.637 1.00 91.62 84 LYS A CA 1
ATOM 684 C C . LYS A 1 84 ? -24.853 2.427 15.852 1.00 91.62 84 LYS A C 1
ATOM 686 O O . LYS A 1 84 ? -25.411 2.201 14.784 1.00 91.62 84 LYS A O 1
ATOM 691 N N . ASN A 1 85 ? -23.972 1.597 16.414 1.00 89.38 85 ASN A N 1
ATOM 692 C CA . ASN A 1 85 ? -23.435 0.379 15.796 1.00 89.38 85 ASN A CA 1
ATOM 693 C C . ASN A 1 85 ? -22.717 0.614 14.449 1.00 89.38 85 ASN A C 1
ATOM 695 O O . ASN A 1 85 ? -22.690 -0.280 13.606 1.00 89.38 85 ASN A O 1
ATOM 699 N N . VAL A 1 86 ? -22.139 1.802 14.235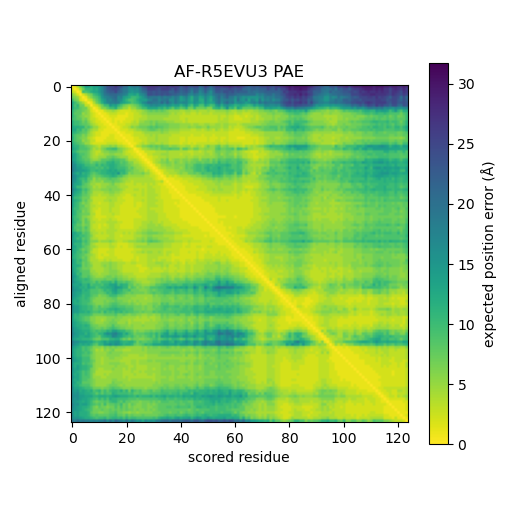 1.00 93.31 86 VAL A N 1
ATOM 700 C CA . VAL A 1 86 ? -21.357 2.125 13.033 1.00 93.31 86 VAL A CA 1
ATOM 701 C C . VAL A 1 86 ? -19.938 2.503 13.440 1.00 93.31 86 VAL A C 1
ATOM 703 O O . VAL A 1 86 ? -19.705 3.548 14.045 1.00 93.31 86 VAL A O 1
ATOM 706 N N . TYR A 1 87 ? -18.981 1.662 13.062 1.00 91.50 87 TYR A N 1
ATOM 707 C CA . TYR A 1 87 ? -17.565 1.834 13.368 1.00 91.50 87 TYR A CA 1
ATOM 708 C C . TYR A 1 87 ? -16.785 2.035 12.074 1.00 91.50 87 TYR A C 1
ATOM 710 O O . TYR A 1 87 ? -17.094 1.425 11.050 1.00 91.50 87 TYR A O 1
ATOM 718 N N . SER A 1 88 ? -15.781 2.902 12.112 1.00 90.81 88 SER A N 1
ATOM 719 C CA . SER A 1 88 ? -14.986 3.264 10.947 1.00 90.81 88 SER A CA 1
ATOM 720 C C . SER A 1 88 ? -13.504 3.240 11.285 1.00 90.81 88 SER A C 1
ATOM 722 O O . SER A 1 88 ? -13.082 3.742 12.325 1.00 90.81 88 SER A O 1
ATOM 724 N N . GLY A 1 89 ? -12.718 2.656 10.383 1.00 89.50 89 GLY A N 1
ATOM 725 C CA . GLY A 1 89 ? -11.268 2.594 10.467 1.00 89.50 89 GLY A CA 1
ATOM 726 C C . GLY A 1 89 ? -10.651 2.799 9.089 1.00 89.50 89 GLY A C 1
ATOM 727 O O . GLY A 1 89 ? -11.047 2.140 8.129 1.00 89.50 89 GLY A O 1
ATOM 728 N N . ALA A 1 90 ? -9.678 3.700 8.975 1.00 85.50 90 ALA A N 1
ATOM 729 C CA . ALA A 1 90 ? -8.960 3.967 7.735 1.00 85.50 90 ALA A CA 1
ATOM 730 C C . ALA A 1 90 ? -7.467 4.202 7.990 1.00 85.50 90 ALA A C 1
ATOM 732 O O . ALA A 1 90 ? -7.081 4.979 8.860 1.00 85.50 90 ALA A O 1
ATOM 733 N N . ALA A 1 91 ? -6.618 3.570 7.180 1.00 81.88 91 ALA A N 1
ATOM 734 C CA . ALA A 1 91 ? -5.174 3.794 7.174 1.00 81.88 91 ALA A CA 1
ATOM 735 C C . ALA A 1 91 ? -4.823 4.848 6.108 1.00 81.88 91 ALA A C 1
ATOM 737 O O . ALA A 1 91 ? -4.625 4.519 4.940 1.00 81.88 91 ALA A O 1
ATOM 738 N N . GLY A 1 92 ? -4.823 6.126 6.500 1.00 71.00 92 GLY A N 1
ATOM 739 C CA . GLY A 1 92 ? -4.638 7.278 5.604 1.00 71.00 92 GLY A CA 1
ATOM 740 C C . GLY A 1 92 ? -3.204 7.807 5.495 1.00 71.00 92 GLY A C 1
ATOM 741 O O . GLY A 1 92 ? -2.987 8.904 4.997 1.00 71.00 92 GLY A O 1
ATOM 742 N N . ASP A 1 93 ? -2.218 7.072 5.984 1.00 72.56 93 ASP A N 1
ATOM 743 C CA . ASP A 1 93 ? -0.818 7.502 6.091 1.00 72.56 93 ASP A CA 1
ATOM 744 C C . ASP A 1 93 ? 0.109 6.798 5.089 1.00 72.56 93 ASP A C 1
ATOM 746 O O . ASP A 1 93 ? 1.333 6.919 5.150 1.00 72.56 93 ASP A O 1
ATOM 750 N N . GLY A 1 94 ? -0.462 6.016 4.170 1.00 71.25 94 GLY A N 1
ATOM 751 C CA . GLY A 1 94 ? 0.308 5.224 3.218 1.00 71.25 94 GLY A CA 1
ATOM 752 C C . GLY A 1 94 ? 1.104 4.078 3.854 1.00 71.25 94 GLY A C 1
ATOM 753 O O . GLY A 1 94 ? 1.933 3.472 3.174 1.00 71.25 94 GLY A O 1
ATOM 754 N N . ALA A 1 95 ? 0.847 3.731 5.119 1.00 70.19 95 ALA A N 1
ATOM 755 C CA . ALA A 1 95 ? 1.524 2.627 5.795 1.00 70.19 95 ALA A CA 1
ATOM 756 C C . ALA A 1 95 ? 1.070 1.234 5.348 1.00 70.19 95 ALA A C 1
ATOM 758 O O . ALA A 1 95 ? 1.643 0.224 5.756 1.00 70.19 95 ALA A O 1
ATOM 759 N N . GLY A 1 96 ? 0.054 1.182 4.490 1.00 74.75 96 GLY A N 1
ATOM 760 C CA . GLY A 1 96 ? -0.320 -0.014 3.758 1.00 74.75 96 GLY A CA 1
ATOM 761 C C . GLY A 1 96 ? -1.018 -1.071 4.609 1.00 74.75 96 GLY A C 1
ATOM 762 O O . GLY A 1 96 ? -1.787 -0.774 5.524 1.00 74.75 96 GLY A O 1
ATOM 763 N N . VAL A 1 97 ? -0.770 -2.329 4.241 1.00 83.69 97 VAL A N 1
ATOM 764 C CA . VAL A 1 97 ? -1.552 -3.502 4.660 1.00 83.69 97 VAL A CA 1
ATOM 765 C C . VAL A 1 97 ? -1.480 -3.755 6.164 1.00 83.69 97 VAL A C 1
ATOM 767 O O . VAL A 1 97 ? -2.478 -4.157 6.756 1.00 83.69 97 VAL A O 1
ATOM 770 N N . THR A 1 98 ? -0.341 -3.485 6.805 1.00 85.44 98 THR A N 1
ATOM 771 C CA . THR A 1 98 ? -0.155 -3.761 8.236 1.00 85.44 98 THR A CA 1
ATOM 772 C C . THR A 1 98 ? -1.120 -2.951 9.098 1.00 85.44 98 THR A C 1
ATOM 774 O O . THR A 1 98 ? -1.859 -3.531 9.890 1.00 85.44 98 THR A O 1
ATOM 777 N N . ARG A 1 99 ? -1.181 -1.624 8.905 1.00 83.88 99 ARG A N 1
ATOM 778 C CA . ARG A 1 99 ? -2.098 -0.767 9.674 1.00 83.88 99 ARG A CA 1
ATOM 779 C C . ARG A 1 99 ? -3.556 -1.062 9.357 1.00 83.88 99 ARG A C 1
ATOM 781 O O . ARG A 1 99 ? -4.357 -1.146 10.277 1.00 83.88 99 ARG A O 1
ATOM 788 N N . ALA A 1 100 ? -3.889 -1.298 8.089 1.00 87.00 100 ALA A N 1
ATOM 789 C CA . ALA A 1 100 ? -5.240 -1.711 7.715 1.00 87.00 100 ALA A CA 1
ATOM 790 C C . ALA A 1 100 ? -5.663 -3.013 8.425 1.00 87.00 100 ALA A C 1
ATOM 792 O O . ALA A 1 100 ? -6.781 -3.098 8.927 1.00 87.00 100 ALA A O 1
ATOM 793 N N . SER A 1 101 ? -4.754 -3.989 8.528 1.00 90.06 101 SER A N 1
ATOM 794 C CA . SER A 1 101 ? -5.008 -5.257 9.225 1.00 90.06 101 SER A CA 1
ATOM 795 C C . SER A 1 101 ? -5.206 -5.048 10.727 1.00 90.06 101 SER A C 1
ATOM 797 O O . SER A 1 101 ? -6.167 -5.563 11.287 1.00 90.06 101 SER A O 1
ATOM 799 N N . MET A 1 102 ? -4.351 -4.240 11.369 1.00 89.62 102 MET A N 1
ATOM 800 C CA . MET A 1 102 ? -4.494 -3.895 12.791 1.00 89.62 102 MET A CA 1
ATOM 801 C C . MET A 1 102 ? -5.824 -3.191 13.077 1.00 89.62 102 MET A C 1
ATOM 803 O O . MET A 1 102 ? -6.546 -3.600 13.981 1.00 89.62 102 MET A O 1
ATOM 807 N N . CYS A 1 103 ? -6.185 -2.178 12.278 1.00 89.81 103 CYS A N 1
ATOM 808 C CA . CYS A 1 103 ? -7.474 -1.500 12.409 1.00 89.81 103 CYS A CA 1
ATOM 809 C C . CYS A 1 103 ? -8.641 -2.483 12.266 1.00 89.81 103 CYS A C 1
ATOM 811 O O . CYS A 1 103 ? -9.588 -2.405 13.038 1.00 89.81 103 CYS A O 1
ATOM 813 N N . GLY A 1 104 ? -8.577 -3.414 11.308 1.00 91.25 104 GLY A N 1
ATOM 814 C CA . GLY A 1 104 ? -9.616 -4.428 11.118 1.00 91.25 104 GLY A CA 1
ATOM 815 C C . GLY A 1 104 ? -9.806 -5.319 12.347 1.00 91.25 104 GLY A C 1
ATOM 816 O O . GLY A 1 104 ? -10.936 -5.515 12.789 1.00 91.25 104 GLY A O 1
ATOM 817 N N . THR A 1 105 ? -8.707 -5.797 12.934 1.00 93.31 105 THR A N 1
ATOM 818 C CA . THR A 1 105 ? -8.744 -6.603 14.163 1.00 93.31 105 THR A CA 1
ATOM 819 C C . THR A 1 105 ? -9.351 -5.822 15.327 1.00 93.31 105 THR A C 1
ATOM 821 O O . THR A 1 105 ? -10.293 -6.295 15.957 1.00 93.31 105 THR A O 1
ATOM 824 N N . PHE A 1 106 ? -8.890 -4.592 15.563 1.00 93.81 106 PHE A N 1
ATOM 825 C CA . PHE A 1 106 ? -9.391 -3.771 16.665 1.00 93.81 106 PHE A CA 1
ATOM 826 C C . PHE A 1 106 ? -10.839 -3.309 16.469 1.00 93.81 106 PHE A C 1
ATOM 828 O O . PHE A 1 106 ? -11.583 -3.211 17.441 1.00 93.81 106 PHE A O 1
ATOM 835 N N . LEU A 1 107 ? -11.285 -3.076 15.230 1.00 93.56 107 LEU A N 1
ATOM 836 C CA . LEU A 1 107 ? -12.702 -2.834 14.944 1.00 93.56 107 LEU A CA 1
ATOM 837 C C . LEU A 1 107 ? -13.557 -4.047 15.320 1.00 93.56 107 LEU A C 1
ATOM 839 O O . LEU A 1 107 ? -14.619 -3.875 15.912 1.00 93.56 107 LEU A O 1
ATOM 843 N N . ALA A 1 108 ? -13.103 -5.262 14.998 1.00 93.75 108 ALA A N 1
ATOM 844 C CA . ALA A 1 108 ? -13.822 -6.478 15.360 1.00 93.75 108 ALA A CA 1
ATOM 845 C C . ALA A 1 108 ? -13.910 -6.638 16.884 1.00 93.75 108 ALA A C 1
ATOM 847 O O . ALA A 1 108 ? -15.001 -6.862 17.407 1.00 93.75 108 ALA A O 1
ATOM 848 N N . ASP A 1 109 ? -12.799 -6.455 17.602 1.00 94.38 109 ASP A N 1
ATOM 849 C CA . ASP A 1 109 ? -12.789 -6.515 19.067 1.00 94.38 109 ASP A CA 1
ATOM 850 C C . ASP A 1 109 ? -13.723 -5.465 19.687 1.00 94.38 109 ASP A C 1
ATOM 852 O O . ASP A 1 109 ? -14.503 -5.797 20.583 1.00 94.38 109 ASP A O 1
ATOM 856 N N . TRP A 1 110 ? -13.747 -4.243 19.144 1.00 93.19 110 TRP A N 1
ATOM 857 C CA . TRP A 1 110 ? -14.659 -3.192 19.599 1.00 93.19 110 TRP A CA 1
ATOM 858 C C . TRP A 1 110 ? -16.133 -3.566 19.388 1.00 93.19 110 TRP A C 1
ATOM 860 O O . TRP A 1 110 ? -16.953 -3.377 20.288 1.00 93.19 110 TRP A O 1
ATOM 870 N N . VAL A 1 111 ? -16.476 -4.142 18.231 1.00 92.94 111 VAL A N 1
ATOM 871 C CA . VAL A 1 111 ? -17.842 -4.612 17.930 1.00 92.94 111 VAL A CA 1
ATOM 872 C C . VAL A 1 111 ? -18.261 -5.753 18.861 1.00 92.94 111 VAL A C 1
ATOM 874 O O . VAL A 1 111 ? -19.412 -5.801 19.290 1.00 92.94 111 VAL A O 1
ATOM 877 N N . TYR A 1 112 ? -17.337 -6.649 19.212 1.00 93.38 112 TYR A N 1
ATOM 878 C CA . TYR A 1 112 ? -17.586 -7.739 20.159 1.00 93.38 112 TYR A CA 1
ATOM 879 C C . TYR A 1 112 ? -17.564 -7.302 21.633 1.00 93.38 112 TYR A C 1
ATOM 881 O O . TYR A 1 112 ? -17.796 -8.135 22.510 1.00 93.38 112 TYR A O 1
ATOM 889 N N . GLY A 1 113 ? -17.298 -6.024 21.925 1.00 91.31 113 GLY A N 1
ATOM 890 C CA . GLY A 1 113 ? -17.220 -5.505 23.292 1.00 91.31 113 GLY A CA 1
ATOM 891 C C . GLY A 1 113 ? -15.995 -5.996 24.068 1.00 91.31 113 GLY A C 1
ATOM 892 O O . GLY A 1 113 ? -16.015 -6.014 25.297 1.00 91.31 113 GLY A O 1
ATOM 893 N N . ARG A 1 114 ? -14.940 -6.423 23.366 1.00 92.56 114 ARG A N 1
ATOM 894 C CA . ARG A 1 114 ? -13.648 -6.749 23.973 1.00 92.56 114 ARG A CA 1
ATOM 895 C C . ARG A 1 114 ? -12.867 -5.467 24.205 1.00 92.56 114 ARG A C 1
ATOM 897 O O . ARG A 1 114 ? -12.911 -4.555 23.385 1.00 92.56 114 ARG A O 1
ATOM 904 N N . ASP A 1 115 ? -12.146 -5.422 25.316 1.00 91.06 115 ASP A N 1
ATOM 905 C CA . ASP A 1 115 ? -11.357 -4.26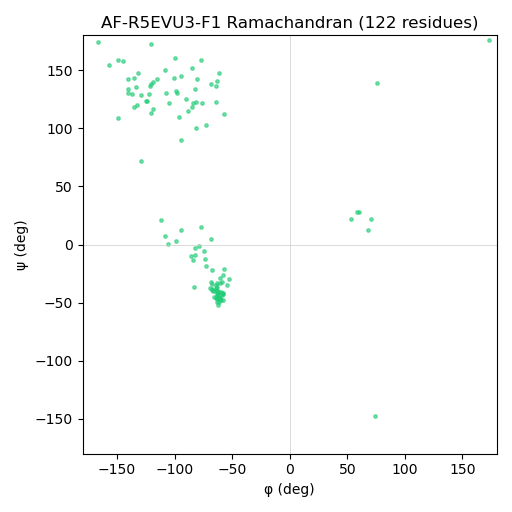4 25.716 1.00 91.06 115 ASP A CA 1
ATOM 906 C C . ASP A 1 115 ? -9.882 -4.649 25.850 1.00 91.06 115 ASP A C 1
ATOM 908 O O . ASP A 1 115 ? -9.550 -5.725 26.356 1.00 91.06 115 ASP A O 1
ATOM 912 N N . SER A 1 116 ? -9.002 -3.773 25.374 1.00 92.06 116 SER A N 1
ATOM 913 C CA . SER A 1 116 ? -7.551 -3.924 25.449 1.00 92.06 116 SER A CA 1
ATOM 914 C C . SER A 1 116 ? -6.894 -2.548 25.542 1.00 92.06 116 SER A C 1
ATOM 916 O O . SER A 1 116 ? -7.485 -1.527 25.181 1.00 92.06 116 SER A O 1
ATOM 918 N N . GLU A 1 117 ? -5.664 -2.493 26.046 1.00 92.88 117 GLU A N 1
ATOM 919 C CA . GLU A 1 117 ? -4.926 -1.231 26.143 1.00 92.88 117 GLU A CA 1
ATOM 920 C C . GLU A 1 117 ? -4.671 -0.616 24.761 1.00 92.88 117 GLU A C 1
ATOM 922 O O . GLU A 1 117 ? -4.853 0.584 24.564 1.00 92.88 117 GLU A O 1
ATOM 927 N N . GLU A 1 118 ? -4.346 -1.455 23.784 1.00 91.19 118 GLU A N 1
ATOM 928 C CA . GLU A 1 118 ? -4.094 -1.077 22.398 1.00 91.19 118 GLU A CA 1
ATOM 929 C C . GLU A 1 118 ? -5.364 -0.580 21.707 1.00 91.19 118 GLU A C 1
ATOM 931 O O . GLU A 1 118 ? -5.315 0.393 20.955 1.00 91.19 118 GLU A O 1
ATOM 936 N N . LEU A 1 119 ? -6.513 -1.208 21.984 1.00 91.12 119 LEU A N 1
ATOM 937 C CA . LEU A 1 119 ? -7.794 -0.743 21.467 1.00 91.12 119 LEU A CA 1
ATOM 938 C C . LEU A 1 119 ? -8.128 0.647 22.018 1.00 91.12 119 LEU A C 1
ATOM 940 O O . LEU A 1 119 ? -8.506 1.530 21.250 1.00 91.12 119 LEU A O 1
ATOM 944 N N . ARG A 1 120 ? -7.940 0.872 23.324 1.00 90.69 120 ARG A N 1
ATOM 945 C CA . ARG A 1 120 ? -8.142 2.197 23.930 1.00 90.69 120 ARG A CA 1
ATOM 946 C C . ARG A 1 120 ? -7.170 3.230 23.376 1.00 90.69 120 ARG A C 1
ATOM 948 O O . ARG A 1 120 ? -7.568 4.369 23.174 1.00 90.69 120 ARG A O 1
ATOM 955 N N . TYR A 1 121 ? -5.927 2.842 23.098 1.00 88.88 121 TYR A N 1
ATOM 956 C CA . TYR A 1 121 ? -4.953 3.713 22.440 1.00 88.88 121 TYR A CA 1
ATOM 957 C C . TYR A 1 121 ? -5.402 4.111 21.029 1.00 88.88 121 TYR A C 1
ATOM 959 O O . TYR A 1 121 ? -5.298 5.272 20.654 1.00 88.88 121 TYR A O 1
ATOM 967 N N . MET A 1 122 ? -5.957 3.172 20.263 1.00 86.31 122 MET A N 1
ATOM 968 C CA . MET A 1 122 ? -6.479 3.436 18.918 1.00 86.31 122 MET A CA 1
ATOM 969 C C . MET A 1 122 ? -7.717 4.345 18.904 1.00 86.31 122 MET A C 1
ATOM 971 O O . MET A 1 122 ? -8.020 4.925 17.866 1.00 86.31 122 MET A O 1
ATOM 975 N N . GLN A 1 123 ? -8.452 4.438 20.015 1.00 85.06 123 GLN A N 1
ATOM 976 C CA . GLN A 1 123 ? -9.654 5.271 20.155 1.00 85.06 123 GLN A CA 1
ATOM 977 C C . GLN A 1 123 ? -9.361 6.727 20.557 1.00 85.06 123 GLN A C 1
ATOM 979 O O . GLN A 1 123 ? -10.294 7.533 20.562 1.00 85.06 123 GLN A O 1
ATOM 984 N N . GLN A 1 124 ? -8.117 7.044 20.931 1.00 72.56 124 GLN A N 1
ATOM 985 C CA . GLN A 1 124 ? -7.670 8.396 21.299 1.00 72.56 124 GLN A CA 1
ATOM 986 C C . GLN A 1 124 ? -7.388 9.24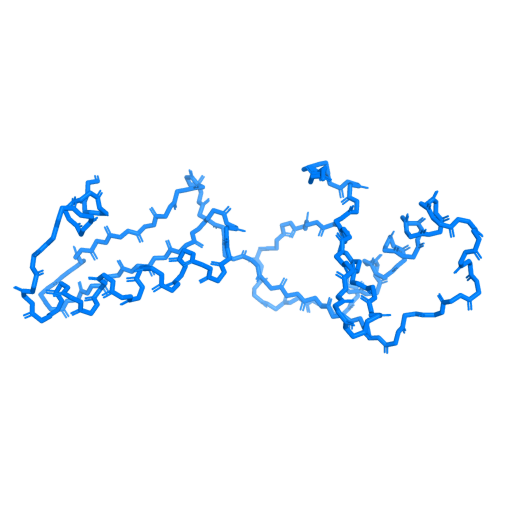9 20.060 1.00 72.56 124 GLN A C 1
ATOM 988 O O . GLN A 1 124 ? -7.742 10.449 20.104 1.00 72.56 124 GLN A O 1
#